Protein AF-A0A3L8GQM0-F1 (afdb_monomer_lite)

Organism: Streptococcus iniae (NCBI:txid1346)

InterPro domains:
  IPR058588 Type II CBASS E2 protein [PF26395] (14-80)

Sequence (95 aa):
MYDVWLIGNIQKIDDPNFPHKYKVDKKNNRVRLCLYHPSRNEWERDQEVYNTLIPWTCEWLYYYELWLDDGKWRGGGEHPNLDDRKIFKNEKIDK

Structure (mmCIF, N/CA/C/O backbone):
data_AF-A0A3L8GQM0-F1
#
_entry.id   AF-A0A3L8GQM0-F1
#
loop_
_atom_site.group_PDB
_atom_site.id
_atom_site.type_symbol
_atom_site.label_atom_id
_atom_site.label_alt_id
_atom_site.label_comp_id
_atom_site.label_asym_id
_atom_site.label_entity_id
_atom_site.label_seq_id
_atom_site.pdbx_PDB_ins_code
_atom_site.Cartn_x
_atom_site.Cartn_y
_atom_site.Cartn_z
_atom_site.occupancy
_atom_site.B_iso_or_equiv
_atom_site.auth_seq_id
_atom_site.auth_comp_id
_atom_site.auth_asym_id
_atom_site.auth_atom_id
_atom_site.pdbx_PDB_model_num
ATOM 1 N N . MET A 1 1 ? 15.183 2.994 -7.446 1.00 64.00 1 MET A N 1
ATOM 2 C CA . MET A 1 1 ? 14.122 2.270 -6.728 1.00 64.00 1 MET A CA 1
ATOM 3 C C . MET A 1 1 ? 13.041 3.291 -6.496 1.00 64.00 1 MET A C 1
ATOM 5 O O . MET A 1 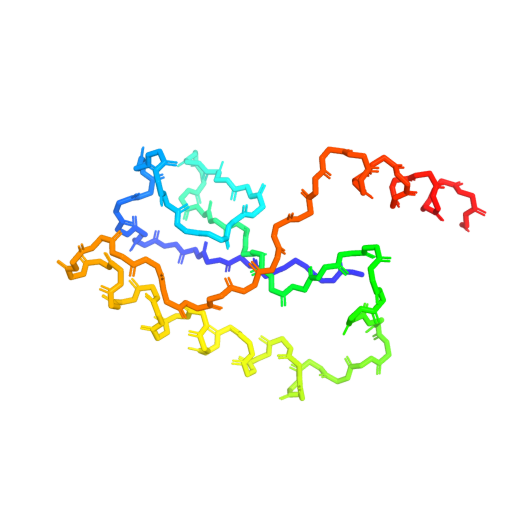1 ? 13.314 4.261 -5.794 1.00 64.00 1 MET A O 1
ATOM 9 N N . TYR A 1 2 ? 11.920 3.153 -7.193 1.00 75.38 2 TYR A N 1
ATOM 10 C CA . TYR A 1 2 ? 10.811 4.084 -7.034 1.00 75.38 2 TYR A CA 1
ATOM 11 C C . TYR A 1 2 ? 9.975 3.665 -5.834 1.00 75.38 2 TYR A C 1
ATOM 13 O O . TYR A 1 2 ? 9.716 2.479 -5.614 1.00 75.38 2 TYR A O 1
ATOM 21 N N . ASP A 1 3 ? 9.578 4.664 -5.059 1.00 87.31 3 ASP A N 1
ATOM 22 C CA . ASP A 1 3 ? 8.601 4.499 -4.001 1.00 87.31 3 ASP A CA 1
ATOM 23 C C . ASP A 1 3 ? 7.252 4.956 -4.531 1.00 87.31 3 ASP A C 1
ATOM 25 O O . ASP A 1 3 ? 7.118 6.095 -4.979 1.00 87.31 3 ASP A O 1
ATOM 29 N N . VAL A 1 4 ? 6.255 4.081 -4.447 1.00 92.69 4 VAL A N 1
ATOM 30 C CA . VAL A 1 4 ? 4.871 4.441 -4.744 1.00 92.69 4 VAL A CA 1
ATOM 31 C C . VAL A 1 4 ? 4.180 4.801 -3.437 1.00 92.69 4 VAL A C 1
ATOM 33 O O . VAL A 1 4 ? 4.177 4.023 -2.479 1.00 92.69 4 VAL A O 1
ATOM 36 N N . TRP A 1 5 ? 3.625 6.009 -3.392 1.00 95.94 5 TRP A N 1
ATOM 37 C CA . TRP A 1 5 ? 2.926 6.541 -2.232 1.00 95.94 5 TRP A CA 1
ATOM 38 C C . TRP A 1 5 ? 1.460 6.776 -2.573 1.00 95.94 5 TRP A C 1
ATOM 40 O O . TRP A 1 5 ? 1.153 7.526 -3.496 1.00 95.94 5 TRP A O 1
ATOM 50 N N . LEU A 1 6 ? 0.567 6.189 -1.780 1.00 96.12 6 LEU A N 1
ATOM 51 C CA . LEU A 1 6 ? -0.816 6.635 -1.684 1.00 96.12 6 LEU A CA 1
ATOM 52 C C . LEU A 1 6 ? -0.841 7.867 -0.772 1.00 96.12 6 LEU A C 1
ATOM 54 O O . LEU A 1 6 ? -0.266 7.827 0.317 1.00 96.12 6 LEU A O 1
ATOM 58 N N . ILE A 1 7 ? -1.455 8.963 -1.217 1.00 96.06 7 ILE A N 1
ATOM 59 C CA . ILE A 1 7 ? -1.500 10.251 -0.505 1.00 96.06 7 ILE A CA 1
ATOM 60 C C . ILE A 1 7 ? -2.935 10.776 -0.548 1.00 96.06 7 ILE A C 1
ATOM 62 O O . ILE A 1 7 ? -3.600 10.660 -1.575 1.00 96.06 7 ILE A O 1
ATOM 66 N N . GLY A 1 8 ? -3.393 11.395 0.538 1.00 92.12 8 GLY A N 1
ATOM 67 C CA . GLY A 1 8 ? -4.703 12.044 0.603 1.00 92.12 8 GLY A CA 1
ATOM 68 C C . GLY A 1 8 ? -5.582 11.409 1.667 1.00 92.12 8 GLY A C 1
ATOM 69 O O . GLY A 1 8 ? -5.074 10.958 2.685 1.00 92.12 8 GLY A O 1
ATOM 70 N N . ASN A 1 9 ? -6.899 11.384 1.464 1.00 92.69 9 ASN A N 1
ATOM 71 C CA . ASN A 1 9 ? -7.824 10.831 2.454 1.00 92.69 9 ASN A CA 1
ATOM 72 C C . ASN A 1 9 ? -7.797 9.291 2.462 1.00 92.69 9 ASN A C 1
ATOM 74 O O . ASN A 1 9 ? -8.618 8.639 1.819 1.00 92.69 9 ASN A O 1
ATOM 78 N N . ILE A 1 10 ? -6.827 8.717 3.173 1.00 96.44 10 ILE A N 1
ATOM 79 C CA . ILE A 1 10 ? -6.630 7.270 3.264 1.00 96.44 10 ILE A CA 1
ATOM 80 C C . ILE A 1 10 ? -7.501 6.718 4.390 1.00 96.44 10 ILE A C 1
ATOM 82 O O . ILE A 1 10 ? -7.234 6.916 5.576 1.00 96.44 10 ILE A O 1
ATOM 86 N N . GLN A 1 11 ? -8.555 6.008 4.006 1.00 96.56 11 GLN A N 1
ATOM 87 C CA . GLN A 1 11 ? -9.448 5.353 4.953 1.00 96.56 11 GLN A CA 1
ATOM 88 C C . GLN A 1 11 ? -8.707 4.297 5.786 1.00 96.56 11 GLN A C 1
ATOM 90 O O . GLN A 1 11 ? -7.805 3.612 5.312 1.00 96.56 11 GLN A O 1
ATOM 95 N N . LYS A 1 12 ? -9.087 4.171 7.062 1.00 95.50 12 LYS A N 1
ATOM 96 C CA . LYS A 1 12 ? -8.496 3.205 8.004 1.00 95.50 12 LYS A CA 1
ATOM 97 C C . LYS A 1 12 ? -6.955 3.268 8.097 1.00 95.50 12 LYS A C 1
ATOM 99 O O . LYS A 1 12 ? -6.337 2.276 8.465 1.00 95.50 12 LYS A O 1
ATOM 104 N N . ILE A 1 13 ? -6.312 4.417 7.833 1.00 95.25 13 ILE A N 1
ATOM 105 C CA . ILE A 1 13 ? -4.839 4.576 7.909 1.00 95.25 13 ILE A CA 1
ATOM 106 C C . ILE A 1 13 ? -4.246 4.192 9.282 1.00 95.25 13 ILE A C 1
ATOM 108 O O . ILE A 1 13 ? -3.070 3.837 9.390 1.00 95.25 13 ILE A O 1
ATOM 112 N N . ASP A 1 14 ? -5.060 4.250 10.337 1.00 93.94 14 ASP A N 1
ATOM 113 C CA . ASP A 1 14 ? -4.684 3.878 11.699 1.00 93.94 14 ASP A CA 1
ATOM 114 C C . ASP A 1 14 ? -4.871 2.393 12.029 1.00 93.94 14 ASP A C 1
ATOM 116 O O . ASP A 1 14 ? -4.418 1.960 13.091 1.00 93.94 14 ASP A O 1
ATOM 120 N N . ASP A 1 15 ? -5.497 1.615 11.144 1.00 94.94 15 ASP A N 1
ATOM 121 C CA . ASP A 1 15 ? -5.783 0.203 11.376 1.00 94.94 15 ASP A CA 1
ATOM 122 C C . ASP A 1 15 ? -4.473 -0.607 11.443 1.00 94.94 15 ASP A C 1
ATOM 124 O O . ASP A 1 15 ? -3.660 -0.565 10.506 1.00 94.94 15 ASP A O 1
ATOM 128 N N . PRO A 1 16 ? -4.227 -1.361 12.532 1.00 91.81 16 PRO A N 1
ATOM 129 C CA . PRO A 1 16 ? -3.034 -2.198 12.642 1.00 91.81 16 PRO A CA 1
ATOM 130 C C . PRO A 1 16 ? -2.933 -3.222 11.498 1.00 91.81 16 PRO A C 1
ATOM 132 O O . PRO A 1 16 ? -1.825 -3.524 11.039 1.00 91.81 16 PRO A O 1
ATOM 135 N N . ASN A 1 17 ? -4.075 -3.678 10.978 1.00 92.50 17 ASN A N 1
ATOM 136 C CA . ASN A 1 17 ? -4.200 -4.645 9.891 1.00 92.50 17 ASN A CA 1
ATOM 137 C C . ASN A 1 17 ? -4.232 -4.005 8.497 1.00 92.50 17 ASN A C 1
ATOM 139 O O . ASN A 1 17 ? -4.535 -4.704 7.532 1.00 92.50 17 ASN A O 1
ATOM 143 N N . PHE A 1 18 ? -3.907 -2.710 8.355 1.00 94.62 18 PHE A N 1
ATOM 144 C CA . PHE A 1 18 ? -3.839 -2.067 7.038 1.00 94.62 18 PHE A CA 1
ATOM 145 C C . PHE A 1 18 ? -2.986 -2.922 6.082 1.00 94.62 18 PHE A C 1
ATOM 147 O O . PHE A 1 18 ? -1.872 -3.321 6.448 1.00 94.62 18 PHE A O 1
ATOM 154 N N . PRO A 1 19 ? -3.462 -3.233 4.875 1.00 93.94 19 PRO A N 1
ATOM 155 C CA . PRO A 1 19 ? -2.845 -4.267 4.068 1.00 93.94 19 PRO A CA 1
ATOM 156 C C . PRO A 1 19 ? -1.550 -3.809 3.397 1.00 93.94 19 PRO A C 1
ATOM 158 O O . PRO A 1 19 ? -1.360 -2.638 3.080 1.00 93.94 19 PRO A O 1
ATOM 161 N N . HIS A 1 20 ? -0.659 -4.775 3.179 1.00 92.19 20 HIS A N 1
ATOM 162 C CA . HIS A 1 20 ? 0.413 -4.755 2.181 1.00 92.19 20 HIS A CA 1
ATOM 163 C C . HIS A 1 20 ? 1.099 -3.380 1.959 1.00 92.19 20 HIS A C 1
ATOM 165 O O . HIS A 1 20 ? 1.082 -2.798 0.874 1.00 92.19 20 HIS A O 1
ATOM 171 N N . LYS A 1 21 ? 1.738 -2.865 3.022 1.00 93.25 21 LYS A N 1
ATOM 172 C CA . LYS A 1 21 ? 2.371 -1.533 3.108 1.00 93.25 21 LYS A CA 1
ATOM 173 C C . LYS A 1 21 ? 3.808 -1.602 3.623 1.00 93.25 21 LYS A C 1
ATOM 175 O O . LYS A 1 21 ? 4.080 -2.328 4.571 1.00 93.25 21 LYS A O 1
ATOM 180 N N . TYR A 1 22 ? 4.714 -0.783 3.099 1.00 90.75 22 TYR A N 1
ATOM 181 C CA . TYR A 1 22 ? 6.062 -0.645 3.669 1.00 90.75 22 TYR A CA 1
ATOM 182 C C . TYR A 1 22 ? 6.120 0.288 4.868 1.00 90.75 22 TYR A C 1
ATOM 184 O O . TYR A 1 22 ? 6.896 0.074 5.802 1.00 90.75 22 TYR A O 1
ATOM 192 N N . LYS A 1 23 ? 5.352 1.374 4.809 1.00 92.69 23 LYS A N 1
ATOM 193 C CA . LYS A 1 23 ? 5.374 2.424 5.821 1.00 92.69 23 LYS A CA 1
ATOM 194 C C . LYS A 1 23 ? 4.059 3.179 5.810 1.00 92.69 23 LYS A C 1
ATOM 196 O O . LYS A 1 23 ? 3.570 3.548 4.748 1.00 92.69 23 LYS A O 1
ATOM 201 N N . VAL A 1 24 ? 3.564 3.486 7.001 1.00 94.19 24 VAL A N 1
ATOM 202 C CA . VAL A 1 24 ? 2.493 4.459 7.209 1.00 94.19 24 VAL A CA 1
ATOM 203 C C . VAL A 1 24 ? 3.120 5.728 7.782 1.00 94.19 24 VAL A C 1
ATOM 205 O O . VAL A 1 24 ? 3.827 5.677 8.788 1.00 94.19 24 VAL A O 1
ATOM 208 N N . ASP A 1 25 ? 2.905 6.863 7.124 1.00 94.81 25 ASP A N 1
ATOM 209 C CA . ASP A 1 25 ? 3.342 8.188 7.567 1.00 94.81 25 ASP A CA 1
ATOM 210 C C . ASP A 1 25 ? 2.102 9.040 7.853 1.00 94.81 25 ASP A C 1
ATOM 212 O O . ASP A 1 25 ? 1.655 9.839 7.028 1.00 94.81 25 ASP A O 1
ATOM 216 N N . LYS A 1 26 ? 1.534 8.824 9.045 1.00 91.56 26 LYS A N 1
ATOM 217 C CA . LYS A 1 26 ? 0.288 9.456 9.504 1.00 91.56 26 LYS A CA 1
ATOM 218 C C . LYS A 1 26 ? 0.383 10.982 9.524 1.00 91.56 26 LYS A C 1
ATOM 220 O O . LYS A 1 26 ? -0.569 11.661 9.166 1.00 91.56 26 LYS A O 1
ATOM 225 N N . LYS A 1 27 ? 1.559 11.522 9.871 1.00 92.88 27 LYS A N 1
ATOM 226 C CA . LYS A 1 27 ? 1.812 12.972 9.928 1.00 92.88 27 LYS A CA 1
ATOM 227 C C . LYS A 1 27 ? 1.572 13.648 8.576 1.00 92.88 27 LYS A C 1
ATOM 229 O O . LYS A 1 27 ? 1.082 14.768 8.539 1.00 92.88 27 LYS A O 1
ATOM 234 N N . ASN A 1 28 ? 1.933 12.968 7.490 1.00 94.44 28 ASN A N 1
ATOM 235 C CA . ASN A 1 28 ? 1.810 13.485 6.127 1.00 94.44 28 ASN A CA 1
ATOM 236 C C . ASN A 1 28 ? 0.661 12.827 5.344 1.00 94.44 28 ASN A C 1
ATOM 238 O O . ASN A 1 28 ? 0.617 12.959 4.125 1.00 94.44 28 ASN A O 1
ATOM 242 N N . ASN A 1 29 ? -0.224 12.094 6.030 1.00 95.00 29 ASN A N 1
ATOM 243 C CA . ASN A 1 29 ? -1.368 11.381 5.463 1.00 95.00 29 ASN A CA 1
ATOM 244 C C . ASN A 1 29 ? -1.032 10.578 4.190 1.00 95.00 29 ASN A C 1
ATOM 246 O O . ASN A 1 29 ? -1.639 10.748 3.128 1.00 95.00 29 ASN A O 1
ATOM 250 N N . ARG A 1 30 ? 0.014 9.747 4.290 1.00 96.88 30 ARG A N 1
ATOM 251 C CA . ARG A 1 30 ? 0.504 8.940 3.169 1.00 96.88 30 ARG A CA 1
ATOM 252 C C . ARG A 1 30 ? 0.951 7.545 3.586 1.00 96.88 30 ARG A C 1
ATOM 254 O O . ARG A 1 30 ? 1.490 7.343 4.678 1.00 96.88 30 ARG A O 1
ATOM 261 N N . VAL A 1 31 ? 0.798 6.593 2.674 1.00 96.81 31 VAL A N 1
ATOM 262 C CA . VAL A 1 31 ? 1.220 5.198 2.837 1.00 96.81 31 VAL A CA 1
ATOM 263 C C . VAL A 1 31 ? 2.132 4.812 1.682 1.00 96.81 31 VAL A C 1
ATOM 265 O O . VAL A 1 31 ? 1.787 5.003 0.519 1.00 96.81 31 VAL A O 1
ATOM 268 N N . ARG A 1 32 ? 3.305 4.261 1.999 1.00 95.19 32 ARG A N 1
ATOM 269 C CA . ARG A 1 32 ? 4.202 3.676 1.000 1.00 95.19 32 ARG A CA 1
ATOM 270 C C . ARG A 1 32 ? 3.733 2.259 0.706 1.00 95.19 32 ARG A C 1
ATOM 272 O O . ARG A 1 32 ? 3.773 1.413 1.607 1.00 95.19 32 ARG A O 1
ATOM 279 N N . LEU A 1 33 ? 3.314 2.015 -0.528 1.00 94.12 33 LEU A N 1
ATOM 280 C CA . LEU A 1 33 ? 2.766 0.731 -0.949 1.00 94.12 33 LEU A CA 1
ATOM 281 C C . LEU A 1 33 ? 3.873 -0.319 -1.052 1.00 94.12 33 LEU A C 1
ATOM 283 O O . LEU A 1 33 ? 4.981 -0.022 -1.505 1.00 94.12 33 LEU A O 1
ATOM 287 N N . CYS A 1 34 ? 3.567 -1.538 -0.617 1.00 92.12 34 CYS A N 1
ATOM 288 C CA . CYS A 1 34 ? 4.361 -2.707 -0.964 1.00 92.12 34 CYS A CA 1
ATOM 289 C C . CYS A 1 34 ? 3.847 -3.191 -2.320 1.00 92.12 34 CYS A C 1
ATOM 291 O O . CYS A 1 34 ? 2.679 -3.521 -2.410 1.00 92.12 34 CYS A O 1
ATOM 293 N N . LEU A 1 35 ? 4.649 -3.117 -3.384 1.00 91.25 35 LEU A N 1
ATOM 294 C CA . LEU A 1 35 ? 4.223 -3.541 -4.733 1.00 91.25 35 LEU A CA 1
ATOM 295 C C . LEU A 1 35 ? 5.165 -4.566 -5.371 1.00 91.25 35 LEU A C 1
ATOM 297 O O . LEU A 1 35 ? 4.826 -5.145 -6.388 1.00 91.25 35 LEU A O 1
ATOM 301 N N . TYR A 1 36 ? 6.355 -4.750 -4.808 1.00 87.19 36 TYR A N 1
ATOM 302 C CA . TYR A 1 36 ? 7.384 -5.650 -5.323 1.00 87.19 36 TYR A CA 1
ATOM 303 C C . TYR A 1 36 ? 8.328 -6.019 -4.195 1.00 87.19 36 TYR A C 1
ATOM 305 O O . TYR A 1 36 ? 8.609 -5.172 -3.343 1.00 87.19 36 TYR A O 1
ATOM 313 N N . HIS A 1 37 ? 8.866 -7.228 -4.208 1.00 83.50 37 HIS A N 1
ATOM 314 C CA . HIS A 1 37 ? 9.803 -7.707 -3.208 1.00 83.50 37 HIS A CA 1
ATOM 315 C C . HIS A 1 37 ? 11.241 -7.264 -3.535 1.00 83.50 37 HIS A C 1
ATOM 317 O O . HIS A 1 37 ? 11.813 -7.678 -4.548 1.00 83.50 37 HIS A O 1
ATOM 323 N N . PRO A 1 38 ? 11.887 -6.454 -2.676 1.00 73.00 38 PRO A N 1
ATOM 324 C CA . PRO A 1 38 ? 13.164 -5.824 -3.002 1.00 73.00 38 PRO A CA 1
ATOM 325 C C . PRO A 1 38 ? 14.324 -6.817 -3.149 1.00 73.00 38 PRO A C 1
ATOM 327 O O . PRO A 1 38 ? 15.223 -6.557 -3.937 1.00 73.00 38 PRO A O 1
ATOM 330 N N . SER A 1 39 ? 14.309 -7.951 -2.436 1.00 72.44 39 SER A N 1
ATOM 331 C CA . SER A 1 39 ? 15.367 -8.975 -2.524 1.00 72.44 39 SER A CA 1
ATOM 332 C C . SER A 1 39 ? 15.116 -10.070 -3.567 1.00 72.44 39 SER A C 1
ATOM 334 O O . SER A 1 39 ? 15.971 -10.929 -3.751 1.00 72.44 39 SER A O 1
ATOM 336 N N . ARG A 1 40 ? 13.962 -10.069 -4.255 1.00 73.69 40 ARG A N 1
ATOM 337 C CA . ARG A 1 40 ? 13.661 -11.062 -5.307 1.00 73.69 40 ARG A CA 1
ATOM 338 C C . ARG A 1 40 ? 13.857 -10.541 -6.720 1.00 73.69 40 ARG A C 1
ATOM 340 O O . ARG A 1 40 ? 13.515 -11.232 -7.672 1.00 73.69 40 ARG A O 1
ATOM 347 N N . ASN A 1 41 ? 14.408 -9.337 -6.854 1.00 70.25 41 ASN A N 1
ATOM 348 C CA . ASN A 1 41 ? 14.634 -8.704 -8.146 1.00 70.25 41 ASN A CA 1
ATOM 349 C C . ASN A 1 41 ? 13.362 -8.639 -9.017 1.00 70.25 41 ASN A C 1
ATOM 351 O O . ASN A 1 41 ? 13.433 -8.663 -10.240 1.00 70.25 41 ASN A O 1
ATOM 355 N N . GLU A 1 42 ? 12.187 -8.569 -8.376 1.00 69.75 42 GLU A N 1
ATOM 356 C CA . GLU A 1 42 ? 10.889 -8.485 -9.060 1.00 69.75 42 GLU A CA 1
ATOM 357 C C . GLU A 1 42 ? 10.753 -7.190 -9.857 1.00 69.75 42 GLU A C 1
ATOM 359 O O . GLU A 1 42 ? 9.952 -7.115 -10.784 1.00 69.75 42 GLU A O 1
ATOM 364 N N . TRP A 1 43 ? 11.535 -6.175 -9.485 1.00 76.62 43 TRP A N 1
ATOM 365 C CA . TRP A 1 43 ? 11.558 -4.903 -10.170 1.00 76.62 43 TRP A CA 1
ATOM 366 C C . TRP A 1 43 ? 12.950 -4.268 -10.177 1.00 76.62 43 TRP A C 1
ATOM 368 O O . TRP A 1 43 ? 13.579 -4.111 -9.125 1.00 76.62 43 TRP A O 1
ATOM 378 N N . GLU A 1 44 ? 13.389 -3.827 -11.356 1.00 72.50 44 GLU A N 1
ATOM 379 C CA . GLU A 1 44 ? 14.633 -3.084 -11.583 1.00 72.50 44 GLU A CA 1
ATOM 380 C C . GLU A 1 44 ? 14.369 -1.718 -12.241 1.00 72.50 44 GLU A C 1
ATOM 382 O O . GLU A 1 44 ? 13.296 -1.456 -12.776 1.00 72.50 44 GLU A O 1
ATOM 387 N N . ARG A 1 45 ? 15.337 -0.788 -12.161 1.00 72.06 45 ARG A N 1
ATOM 388 C CA . ARG A 1 45 ? 15.135 0.613 -12.607 1.00 72.06 45 ARG A CA 1
ATOM 389 C C . ARG A 1 45 ? 14.934 0.778 -14.111 1.00 72.06 45 ARG A C 1
ATOM 391 O O . ARG A 1 45 ? 14.460 1.832 -14.523 1.00 72.06 45 ARG A O 1
ATOM 398 N N . ASP A 1 46 ? 15.358 -0.201 -14.886 1.00 78.81 46 ASP A N 1
ATOM 399 C CA . ASP A 1 46 ? 15.218 -0.271 -16.335 1.00 78.81 46 ASP A CA 1
ATOM 400 C C . ASP A 1 46 ? 13.839 -0.784 -16.772 1.00 78.81 46 ASP A C 1
ATOM 402 O O . ASP A 1 46 ? 13.475 -0.633 -17.938 1.00 78.81 46 ASP A O 1
ATOM 406 N N . GLN A 1 47 ? 13.040 -1.334 -15.851 1.00 81.44 47 GLN A N 1
ATOM 407 C CA . GLN A 1 47 ? 11.678 -1.731 -16.160 1.00 81.44 47 GLN A CA 1
ATOM 408 C C . GLN A 1 47 ? 10.754 -0.521 -16.283 1.00 81.44 47 GLN A C 1
ATOM 410 O O . GLN A 1 47 ? 10.622 0.320 -15.391 1.00 81.44 47 GLN A O 1
ATOM 415 N N . GLU A 1 48 ? 10.045 -0.499 -17.405 1.00 85.06 48 GLU A N 1
ATOM 416 C CA . GLU A 1 48 ? 8.997 0.459 -17.720 1.00 85.06 48 GLU A CA 1
ATOM 417 C C . GLU A 1 48 ? 7.934 0.506 -16.611 1.00 85.06 48 GLU A C 1
ATOM 419 O O . GLU A 1 48 ? 7.272 -0.488 -16.287 1.00 85.06 48 GLU A O 1
ATOM 424 N N . VAL A 1 49 ? 7.725 1.699 -16.051 1.00 86.56 49 VAL A N 1
ATOM 425 C CA . VAL A 1 49 ? 6.745 1.959 -14.983 1.00 86.56 49 VAL A CA 1
ATOM 426 C C . VAL A 1 49 ? 5.325 1.593 -15.434 1.00 86.56 49 VAL A C 1
ATOM 428 O O . VAL A 1 49 ? 4.530 1.104 -14.628 1.00 86.56 49 VAL A O 1
ATOM 431 N N . TYR A 1 50 ? 5.016 1.775 -16.724 1.00 88.19 50 TYR A N 1
ATOM 432 C CA . TYR A 1 50 ? 3.709 1.439 -17.293 1.00 88.19 50 TYR A CA 1
ATOM 433 C C . TYR A 1 50 ? 3.452 -0.068 -17.400 1.00 88.19 50 TYR A C 1
ATOM 435 O O . TYR A 1 50 ? 2.295 -0.474 -17.383 1.00 88.19 50 TYR A O 1
ATOM 443 N N . ASN A 1 51 ? 4.501 -0.892 -17.463 1.00 86.38 51 ASN A N 1
ATOM 444 C CA . ASN A 1 51 ? 4.376 -2.352 -17.510 1.00 86.38 51 ASN A CA 1
ATOM 445 C C . ASN A 1 51 ? 4.394 -3.002 -16.120 1.00 86.38 51 ASN A C 1
ATOM 447 O O . ASN A 1 51 ? 4.108 -4.189 -16.007 1.00 86.38 51 ASN A O 1
ATOM 451 N N . THR A 1 52 ? 4.750 -2.253 -15.071 1.00 88.88 52 THR A N 1
ATOM 452 C CA . THR A 1 52 ? 4.984 -2.804 -13.727 1.00 88.88 52 THR A CA 1
ATOM 453 C C . THR A 1 52 ? 4.224 -2.033 -12.650 1.00 88.88 52 THR A C 1
ATOM 455 O O . THR A 1 52 ? 3.119 -2.413 -12.267 1.00 88.88 52 THR A O 1
ATOM 458 N N . LEU A 1 53 ? 4.779 -0.913 -12.182 1.00 91.06 53 LEU A N 1
ATOM 459 C CA . LEU A 1 53 ? 4.258 -0.168 -11.036 1.00 91.06 53 LEU A CA 1
ATOM 460 C C . LEU A 1 53 ? 2.837 0.362 -11.255 1.00 91.06 53 LEU A C 1
ATOM 462 O O . LEU A 1 53 ? 2.064 0.359 -10.300 1.00 91.06 53 LEU A O 1
ATOM 466 N N . ILE A 1 54 ? 2.476 0.810 -12.466 1.00 93.12 54 ILE A N 1
ATOM 467 C CA . ILE A 1 54 ? 1.107 1.279 -12.747 1.00 93.12 54 ILE A CA 1
ATOM 468 C C . ILE A 1 54 ? 0.102 0.119 -12.615 1.00 93.12 54 ILE A C 1
ATOM 470 O O . ILE A 1 54 ? -0.779 0.233 -11.759 1.00 93.12 54 ILE A O 1
ATOM 474 N N . PRO A 1 55 ? 0.237 -1.004 -13.355 1.00 94.25 55 PRO A N 1
ATOM 475 C CA . PRO A 1 55 ? -0.626 -2.173 -13.180 1.00 94.25 55 PRO A CA 1
ATOM 476 C C . PRO A 1 55 ? -0.719 -2.668 -11.732 1.00 94.25 55 PRO A C 1
ATOM 478 O O . PRO A 1 55 ? -1.826 -2.842 -11.223 1.00 94.25 55 PRO A O 1
ATOM 481 N N . TRP A 1 56 ? 0.412 -2.812 -11.032 1.00 94.44 56 TRP A N 1
ATOM 482 C CA . TRP A 1 56 ? 0.420 -3.267 -9.636 1.00 94.44 56 TRP A CA 1
ATOM 483 C C . TRP A 1 56 ? -0.255 -2.277 -8.687 1.00 94.44 56 TRP A C 1
ATOM 4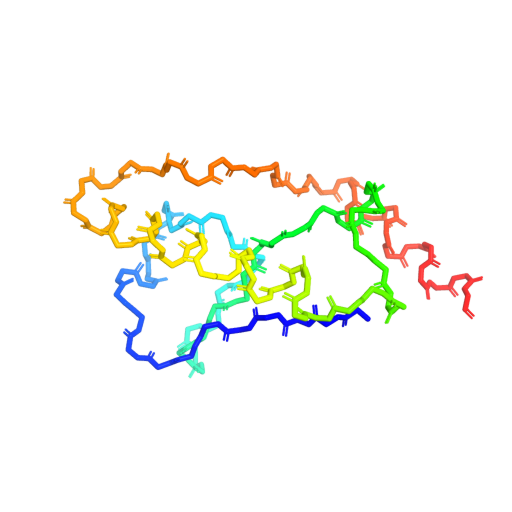85 O O . TRP A 1 56 ? -0.920 -2.687 -7.740 1.00 94.44 56 TRP A O 1
ATOM 495 N N . THR A 1 57 ? -0.134 -0.970 -8.938 1.00 95.69 57 THR A N 1
ATOM 496 C CA . THR A 1 57 ? -0.852 0.044 -8.152 1.00 95.69 57 THR A CA 1
ATOM 497 C C . THR A 1 57 ? -2.358 -0.064 -8.372 1.00 95.69 57 THR A C 1
ATOM 499 O O . THR A 1 57 ? -3.114 -0.003 -7.404 1.00 95.69 57 THR A O 1
ATOM 502 N N . CYS A 1 58 ? -2.809 -0.247 -9.617 1.00 96.56 58 CYS A N 1
ATOM 503 C CA . CYS A 1 58 ? -4.227 -0.444 -9.925 1.00 96.56 58 CYS A CA 1
ATOM 504 C C . CYS A 1 58 ? -4.789 -1.693 -9.234 1.00 96.56 58 CYS A C 1
ATOM 506 O O . CYS A 1 58 ? -5.854 -1.627 -8.623 1.00 96.56 58 CYS A O 1
ATOM 508 N N . GLU A 1 59 ? -4.057 -2.804 -9.286 1.00 96.00 59 GLU A N 1
ATOM 509 C CA . GLU A 1 59 ? -4.424 -4.047 -8.607 1.00 96.00 59 GLU A CA 1
ATOM 510 C C . GLU A 1 59 ? -4.487 -3.864 -7.084 1.00 96.00 59 GLU A C 1
ATOM 512 O O . GLU A 1 59 ? -5.477 -4.229 -6.447 1.00 96.00 59 GLU A O 1
ATOM 517 N N . TRP A 1 60 ? -3.473 -3.223 -6.498 1.00 96.50 60 TRP A N 1
ATOM 518 C CA . TRP A 1 60 ? -3.446 -2.921 -5.069 1.00 96.50 60 T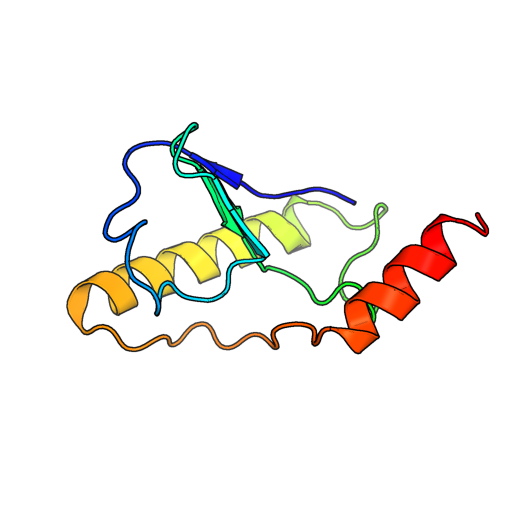RP A CA 1
ATOM 519 C C . TRP A 1 60 ? -4.659 -2.085 -4.645 1.00 96.50 60 TRP A C 1
ATOM 521 O O . TRP A 1 60 ? -5.309 -2.415 -3.654 1.00 96.50 60 TRP A O 1
ATOM 531 N N . LEU A 1 61 ? -4.996 -1.036 -5.408 1.00 97.25 61 LEU A N 1
ATOM 532 C CA . LEU A 1 61 ? -6.150 -0.171 -5.139 1.00 97.25 61 LEU A CA 1
ATOM 533 C C . LEU A 1 61 ? -7.469 -0.944 -5.216 1.00 97.25 61 LEU A C 1
ATOM 535 O O . LEU A 1 61 ? -8.309 -0.792 -4.335 1.00 97.25 61 LEU A O 1
ATOM 539 N N . TYR A 1 62 ? -7.628 -1.815 -6.214 1.00 97.44 62 TYR A N 1
ATOM 540 C CA . TYR A 1 62 ? -8.810 -2.667 -6.333 1.00 97.44 62 TYR A CA 1
ATOM 541 C C . TYR A 1 62 ? -9.021 -3.532 -5.079 1.00 97.44 62 TYR A C 1
ATOM 543 O O . TYR A 1 62 ? -10.108 -3.550 -4.501 1.00 97.44 62 TYR A O 1
ATOM 551 N N . TYR A 1 63 ? -7.974 -4.208 -4.602 1.00 97.56 63 TYR A N 1
ATOM 552 C CA . TYR A 1 63 ? -8.079 -5.036 -3.399 1.00 97.56 63 TYR A CA 1
ATOM 553 C C . TYR A 1 63 ? -8.166 -4.233 -2.105 1.00 97.56 63 TYR A C 1
ATOM 555 O O . TYR A 1 63 ? -8.722 -4.728 -1.123 1.00 97.56 63 TYR A O 1
ATOM 563 N N . TYR A 1 64 ? -7.634 -3.013 -2.089 1.00 97.38 64 TYR A N 1
ATOM 564 C CA . TYR A 1 64 ? -7.780 -2.099 -0.967 1.00 97.38 64 TYR A CA 1
ATOM 565 C C . TYR A 1 64 ? -9.243 -1.692 -0.774 1.00 97.38 64 TYR A C 1
ATOM 567 O O . TYR A 1 64 ? -9.725 -1.758 0.353 1.00 97.38 64 TYR A O 1
ATOM 575 N N . GLU A 1 65 ? -9.977 -1.390 -1.848 1.00 97.62 65 GLU A N 1
ATOM 576 C CA . GLU A 1 65 ? -11.419 -1.113 -1.769 1.00 97.62 65 GLU A CA 1
ATOM 577 C C . GLU A 1 65 ? -12.205 -2.320 -1.227 1.00 97.62 65 GLU A C 1
ATOM 579 O O . GLU A 1 65 ? -13.036 -2.174 -0.333 1.00 97.62 65 GLU A O 1
ATOM 584 N N . LEU A 1 66 ? -11.883 -3.540 -1.674 1.00 97.81 66 LEU A N 1
ATOM 585 C CA . LEU A 1 66 ? -12.500 -4.757 -1.125 1.00 97.81 66 LEU A CA 1
ATOM 586 C C . LEU A 1 66 ? -12.148 -4.982 0.354 1.00 97.81 66 LEU A C 1
ATOM 588 O O . LEU A 1 66 ? -12.976 -5.447 1.134 1.00 97.81 66 LEU A O 1
ATOM 592 N N . TRP A 1 67 ? -10.922 -4.652 0.761 1.00 97.81 67 TRP A N 1
ATOM 593 C CA . TRP A 1 67 ? -10.515 -4.714 2.164 1.00 97.81 67 TRP A CA 1
ATOM 594 C C . TRP A 1 67 ? -11.218 -3.647 3.018 1.00 97.81 67 TRP A C 1
ATOM 596 O O . TRP A 1 67 ? -11.504 -3.888 4.194 1.00 97.81 67 TRP A O 1
ATOM 606 N N . LEU A 1 68 ? -11.528 -2.474 2.461 1.00 97.62 68 LEU A N 1
ATOM 607 C CA . LEU A 1 68 ? -12.321 -1.470 3.168 1.00 97.62 68 LEU A CA 1
ATOM 608 C C . LEU A 1 68 ? -13.724 -1.993 3.501 1.00 97.62 68 LEU A C 1
ATOM 610 O O . LEU A 1 68 ? -14.186 -1.733 4.617 1.00 97.62 68 LEU A O 1
ATOM 614 N N . ASP A 1 69 ? -14.325 -2.767 2.594 1.00 97.75 69 ASP A N 1
ATOM 615 C CA . ASP A 1 69 ? -15.646 -3.385 2.753 1.00 97.75 69 ASP A CA 1
ATOM 616 C C . ASP A 1 69 ? -15.677 -4.438 3.876 1.00 97.75 69 ASP A C 1
ATOM 618 O O . ASP A 1 69 ? -16.410 -4.276 4.852 1.00 97.75 69 ASP A O 1
ATOM 622 N N . ASP A 1 70 ? -14.836 -5.478 3.803 1.00 96.25 70 ASP A N 1
ATOM 623 C CA . ASP A 1 70 ? -14.954 -6.643 4.699 1.00 96.25 70 ASP A CA 1
ATOM 624 C C . ASP A 1 70 ? -13.718 -6.959 5.558 1.00 96.25 70 ASP A C 1
ATOM 626 O O . ASP A 1 70 ? -13.706 -7.933 6.318 1.00 96.25 70 ASP A O 1
ATOM 630 N N . GLY A 1 71 ? -12.668 -6.143 5.455 1.00 96.06 71 GLY A N 1
ATOM 631 C CA . GLY A 1 71 ? -11.429 -6.284 6.223 1.00 96.06 71 GLY A CA 1
ATOM 632 C C . GLY A 1 71 ? -10.510 -7.421 5.767 1.00 96.06 71 GLY A C 1
ATOM 633 O O . GLY A 1 71 ? -9.470 -7.636 6.397 1.00 96.06 71 GLY A O 1
ATOM 634 N N . LYS A 1 72 ? -10.832 -8.155 4.691 1.00 95.75 72 LYS A N 1
ATOM 635 C CA . LYS A 1 72 ? -10.016 -9.281 4.203 1.00 95.75 72 LYS A CA 1
ATOM 636 C C . LYS A 1 72 ? -9.146 -8.864 3.022 1.0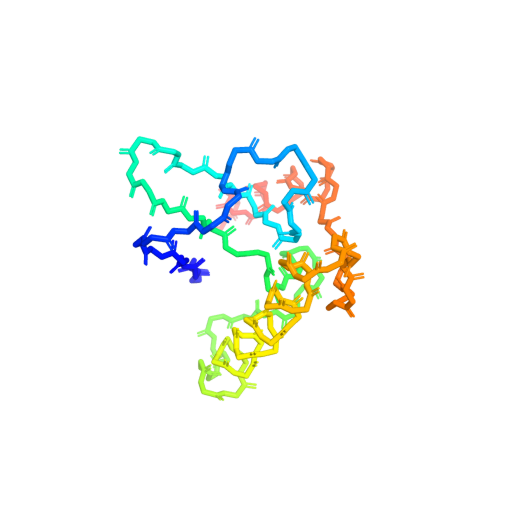0 95.75 72 LYS A C 1
ATOM 638 O O . LYS A 1 72 ? -9.634 -8.511 1.949 1.00 95.75 72 LYS A O 1
ATOM 643 N N . TRP A 1 73 ? -7.829 -8.946 3.201 1.00 95.62 73 TRP A N 1
ATOM 644 C CA . TRP A 1 73 ? -6.885 -8.653 2.124 1.00 95.62 73 TRP A CA 1
ATOM 645 C C . TRP A 1 73 ? -6.859 -9.783 1.092 1.00 95.62 73 TRP A C 1
ATOM 647 O O . TRP A 1 73 ? -6.700 -10.949 1.450 1.00 95.62 73 TRP A O 1
ATOM 657 N N . ARG A 1 74 ? -7.000 -9.424 -0.188 1.00 94.56 74 ARG A N 1
ATOM 658 C CA . ARG A 1 74 ? -7.051 -10.365 -1.324 1.00 94.56 74 ARG A CA 1
ATOM 659 C C . ARG A 1 74 ? -5.974 -10.128 -2.377 1.00 94.56 74 ARG A C 1
ATOM 661 O O . ARG A 1 74 ? -5.823 -10.959 -3.260 1.00 94.56 74 ARG A O 1
ATOM 668 N N . GLY A 1 75 ? -5.203 -9.048 -2.260 1.00 90.81 75 GLY A N 1
ATOM 669 C CA . GLY A 1 75 ? -4.178 -8.700 -3.246 1.00 90.81 75 GLY A CA 1
ATOM 670 C C . GLY A 1 75 ? -2.895 -9.511 -3.169 1.00 90.81 75 GLY A C 1
ATOM 671 O O . GLY A 1 75 ? -1.940 -9.185 -3.859 1.00 90.81 75 GLY A O 1
ATOM 672 N N . GLY A 1 76 ? -2.852 -10.548 -2.327 1.00 87.25 76 GLY A N 1
ATOM 673 C CA . 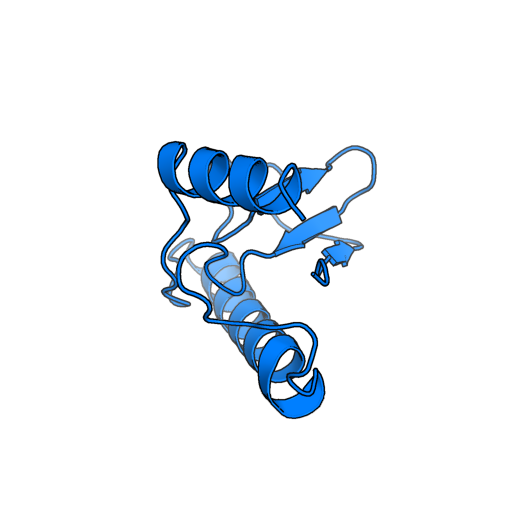GLY A 1 76 ? -1.675 -11.396 -2.178 1.00 87.25 76 GLY A CA 1
ATOM 674 C C . GLY A 1 76 ? -0.430 -10.583 -1.815 1.00 87.25 76 GLY A C 1
ATOM 675 O O . GLY A 1 76 ? -0.495 -9.705 -0.947 1.00 87.25 76 GLY A O 1
ATOM 676 N N . GLY A 1 77 ? 0.676 -10.900 -2.492 1.00 79.88 77 GLY A N 1
ATOM 677 C CA . GLY A 1 77 ? 1.973 -10.251 -2.329 1.00 79.88 77 GLY A CA 1
ATOM 678 C C . GLY A 1 77 ? 2.707 -10.697 -1.063 1.00 79.88 77 GLY A C 1
ATOM 679 O O . GLY A 1 77 ? 2.167 -10.675 0.044 1.00 79.88 77 GLY A O 1
ATOM 680 N N . GLU A 1 78 ? 3.973 -11.078 -1.214 1.00 78.44 78 GLU A N 1
ATOM 681 C CA . GLU A 1 78 ? 4.829 -11.423 -0.080 1.00 78.44 78 GLU A CA 1
ATOM 682 C C . GLU A 1 78 ? 5.391 -10.148 0.554 1.00 78.44 78 GLU A C 1
ATOM 684 O O . GLU A 1 78 ? 5.929 -9.276 -0.129 1.00 78.44 78 GLU A O 1
ATOM 689 N N . HIS A 1 79 ? 5.240 -10.016 1.873 1.00 78.06 79 HIS A N 1
ATOM 690 C CA . HIS A 1 79 ? 5.861 -8.920 2.610 1.00 78.06 79 HIS A CA 1
ATOM 691 C C . HIS A 1 79 ? 7.304 -9.300 2.949 1.00 78.06 79 HIS A C 1
ATOM 693 O O . HIS A 1 79 ? 7.490 -10.332 3.594 1.00 78.06 79 HIS A O 1
ATOM 699 N N . PRO A 1 80 ? 8.316 -8.494 2.577 1.00 73.06 80 PRO A N 1
ATOM 700 C CA . PRO A 1 80 ? 9.696 -8.815 2.906 1.00 73.06 80 PRO A CA 1
ATOM 701 C C . PRO A 1 80 ? 9.904 -8.823 4.414 1.00 73.06 80 PRO A C 1
ATOM 703 O O . PRO A 1 80 ? 9.555 -7.869 5.128 1.00 73.06 80 PRO A O 1
ATOM 706 N N . ASN A 1 81 ? 10.546 -9.880 4.898 1.00 76.88 81 ASN A N 1
ATOM 707 C CA . ASN A 1 81 ? 10.871 -10.006 6.305 1.00 76.88 81 ASN A CA 1
ATOM 708 C C . ASN A 1 81 ? 12.018 -9.057 6.688 1.00 76.88 81 ASN A C 1
ATOM 710 O O . ASN A 1 81 ? 12.655 -8.386 5.869 1.00 76.88 81 ASN A O 1
ATOM 714 N N . LEU A 1 82 ? 12.272 -8.937 7.993 1.00 66.12 82 LEU A N 1
ATOM 715 C CA . LEU A 1 82 ? 13.353 -8.093 8.516 1.00 66.12 82 LEU A CA 1
ATOM 716 C C . LEU A 1 82 ? 14.724 -8.451 7.930 1.00 66.12 82 LEU A C 1
ATOM 718 O O . LEU A 1 82 ? 15.535 -7.548 7.726 1.00 66.12 82 LEU A O 1
ATOM 722 N N . ASP A 1 83 ? 14.966 -9.728 7.648 1.00 66.69 83 ASP A N 1
ATOM 723 C CA . ASP A 1 83 ? 16.250 -10.194 7.131 1.00 66.69 83 ASP A CA 1
ATOM 724 C C . ASP A 1 83 ? 16.424 -9.875 5.642 1.00 66.69 83 ASP A C 1
ATOM 726 O O . ASP A 1 83 ? 17.480 -9.366 5.262 1.00 66.69 83 ASP A O 1
ATOM 730 N N . ASP A 1 84 ? 15.359 -9.975 4.839 1.00 62.59 84 ASP A N 1
ATOM 731 C CA . ASP A 1 84 ? 15.353 -9.526 3.437 1.00 62.59 84 ASP A CA 1
ATOM 732 C C . ASP A 1 84 ? 15.708 -8.039 3.316 1.00 62.59 84 ASP A C 1
ATOM 734 O O . ASP A 1 84 ? 16.448 -7.614 2.426 1.00 62.59 84 ASP A O 1
ATOM 738 N N . ARG A 1 85 ? 15.229 -7.225 4.266 1.00 61.06 85 ARG A N 1
ATOM 739 C CA . ARG A 1 85 ? 15.528 -5.786 4.314 1.00 61.06 85 ARG A CA 1
ATOM 740 C C . ARG A 1 85 ? 16.979 -5.478 4.678 1.00 61.06 85 ARG A C 1
ATOM 742 O O . ARG A 1 85 ? 17.472 -4.425 4.268 1.00 61.06 85 ARG A O 1
ATOM 749 N N . LYS A 1 86 ? 17.646 -6.327 5.470 1.00 61.09 86 LYS A N 1
ATOM 750 C CA . LYS A 1 86 ? 19.070 -6.158 5.816 1.00 61.09 86 LYS A CA 1
ATOM 751 C C . LYS A 1 86 ? 19.953 -6.496 4.622 1.00 61.09 86 LYS A C 1
ATOM 753 O O . LYS A 1 86 ? 20.824 -5.695 4.297 1.00 61.09 86 LYS A O 1
ATOM 758 N N . ILE A 1 87 ? 19.671 -7.615 3.949 1.00 60.81 87 ILE A N 1
ATOM 759 C CA . ILE A 1 87 ? 20.365 -8.032 2.722 1.00 60.81 87 ILE A CA 1
ATOM 760 C C . ILE A 1 87 ? 20.277 -6.908 1.686 1.00 60.81 87 ILE A C 1
ATOM 762 O O . ILE A 1 87 ? 21.300 -6.388 1.249 1.00 60.81 87 ILE A O 1
ATOM 766 N N . PHE A 1 88 ? 19.065 -6.409 1.433 1.00 58.62 88 PHE A N 1
ATOM 767 C CA . PHE A 1 88 ? 18.849 -5.323 0.480 1.00 58.62 88 PHE A CA 1
ATOM 768 C C . PHE A 1 88 ? 19.530 -3.994 0.862 1.00 58.62 88 PHE A C 1
ATOM 770 O O . PHE A 1 88 ? 19.935 -3.220 -0.005 1.00 58.62 88 PHE A O 1
ATOM 777 N N . LYS A 1 89 ? 19.637 -3.672 2.160 1.00 59.75 89 LYS A N 1
ATOM 778 C CA . LYS A 1 89 ? 20.371 -2.476 2.607 1.00 59.75 89 LYS A CA 1
ATOM 779 C C . LYS A 1 89 ? 21.870 -2.612 2.366 1.00 59.75 89 LYS A C 1
ATOM 781 O O . LYS A 1 89 ? 22.472 -1.640 1.925 1.00 59.75 89 LYS A O 1
ATOM 786 N N . ASN A 1 90 ? 22.442 -3.779 2.647 1.00 59.22 90 ASN A N 1
ATOM 787 C CA . ASN A 1 90 ? 23.871 -4.029 2.477 1.00 59.22 90 ASN A CA 1
ATOM 788 C C . ASN A 1 90 ? 24.259 -3.993 0.991 1.00 59.22 90 ASN A C 1
ATOM 790 O O . ASN A 1 90 ? 25.177 -3.268 0.626 1.00 59.22 90 ASN A O 1
ATOM 794 N N . GLU A 1 91 ? 23.463 -4.609 0.111 1.00 57.91 91 GLU A N 1
ATOM 795 C CA . GLU A 1 91 ? 23.676 -4.548 -1.348 1.00 57.91 91 GLU A CA 1
ATOM 796 C C . GLU A 1 91 ? 23.638 -3.124 -1.931 1.00 57.91 91 GLU A C 1
ATOM 798 O O . GLU A 1 91 ? 24.203 -2.874 -2.995 1.00 57.91 91 GLU A O 1
ATOM 803 N N . LYS A 1 92 ? 22.972 -2.176 -1.256 1.00 54.84 92 LYS A N 1
ATOM 804 C CA . LYS A 1 92 ? 22.973 -0.752 -1.632 1.00 54.84 92 LYS A CA 1
ATOM 805 C C . LYS A 1 92 ? 24.123 0.063 -1.044 1.00 54.84 92 LYS A C 1
ATOM 807 O O . LYS A 1 92 ? 24.312 1.186 -1.494 1.00 54.84 92 LYS A O 1
ATOM 812 N N . ILE A 1 93 ? 24.799 -0.427 -0.009 1.00 53.53 93 ILE A N 1
ATOM 813 C CA . ILE A 1 93 ? 25.971 0.239 0.580 1.00 53.53 93 ILE A CA 1
ATOM 814 C C . ILE A 1 93 ? 27.229 -0.111 -0.228 1.00 53.53 93 ILE A C 1
ATOM 816 O O . ILE A 1 93 ? 28.135 0.711 -0.328 1.00 53.53 93 ILE A O 1
ATOM 820 N N . ASP A 1 94 ? 27.235 -1.288 -0.856 1.00 46.94 94 ASP A N 1
ATOM 821 C CA . ASP A 1 94 ? 28.378 -1.837 -1.591 1.00 46.94 94 ASP A CA 1
ATOM 822 C C . ASP A 1 94 ? 28.360 -1.533 -3.113 1.00 46.94 94 ASP A C 1
ATOM 824 O O . ASP A 1 94 ? 29.163 -2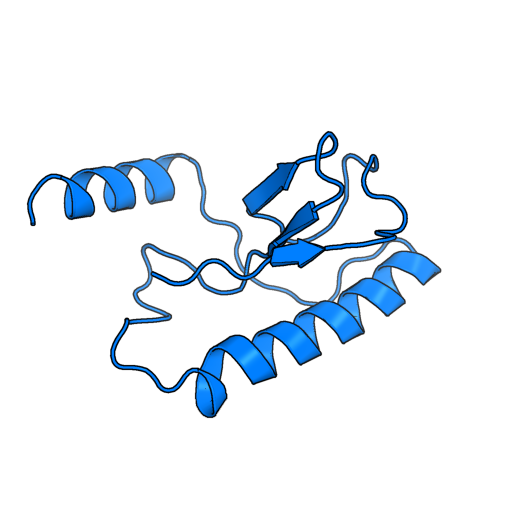.090 -3.864 1.00 46.94 94 ASP A O 1
ATOM 828 N N . LYS A 1 95 ? 27.461 -0.654 -3.585 1.00 42.97 95 LYS A N 1
ATOM 829 C CA . LYS A 1 95 ? 27.366 -0.155 -4.975 1.00 42.97 95 LYS A CA 1
ATOM 830 C C . LYS A 1 95 ? 27.294 1.368 -5.005 1.00 42.97 95 LYS A C 1
ATOM 832 O O . LYS A 1 95 ? 27.885 1.952 -5.939 1.00 42.97 95 LYS A O 1
#

Radius of gyration: 14.03 Å; chains: 1; bounding box: 44×25×30 Å

Foldseek 3Di:
DDWDKDADPDPPLVPPLQPAFPDRDVVRRMTTHRQDQLLVPRDDPPDDCVVGVVVSVVLQVVQNVVCVVPVDRDSDDDDDDPVSVVVNVVVVVVD

Secondary structure (DSSP, 8-state):
-PPPEEESS-TTTT-TT--SEEEEEGGGTEEEE--S-TTTT---TTS-GGGTHHHHHHHHHHHHHHHHHHS---S--PPPPHHHHHHHHHHHH--

pLDDT: mean 84.98, std 13.96, range [42.97, 97.81]